Protein AF-A0A2N5Z7V0-F1 (afdb_monomer)

Mean predicted aligned error: 6.86 Å

Sequence (106 aa):
MSNKKIEIKPAKKKGESKVEIVLGEELTIYTIEDIKNEILEAVNKYNEIVLTGSEIKNMDLSFVQLICSIQKTVEKSEKNLTLNINLSEENKVLFDNTDISKIIRK

pLDDT: mean 80.17, std 12.29, range [32.91, 91.94]

Foldseek 3Di:
DPPPQKDKDADPDDPALEIEIEGHQEADPVCLVVVLVVVVVSVVRGQEYEYAYDNRPDHDVVSLVSLLVVVVVNVVPNGYYHYHHDYDPVVVVVCVVVVSVVSNVD

Solvent-accessible surface area (backbone atoms only — not comparable to full-atom values): 6046 Å² total; per-residue (Å²): 131,88,81,70,56,59,47,80,44,68,50,95,52,93,88,57,52,34,35,36,38,36,42,43,41,65,36,28,77,92,40,42,64,63,52,50,52,54,51,52,55,46,57,76,74,30,46,32,40,35,41,38,26,67,66,32,76,44,74,41,70,57,37,54,51,48,52,54,51,48,51,60,54,35,73,78,41,102,42,47,79,46,82,50,69,44,65,36,72,71,56,47,54,53,32,63,76,64,54,50,53,70,71,75,72,112

Secondary structure (DSSP, 8-state):
----SEEEEE-SSTT--EEEEEE-SEESTTTHHHHHHHHHHHHHH-SEEEEEEEEE-EE-HHHHHHHHHHHHHHHTTT-EEEEEEEE-HHHHHHHHHTTTHHHH--

Nearest PDB structures (foldseek):
  6m36-assembly1_H  TM=7.807E-01  e=2.762E-04  Bacillus subtilis subsp. subtilis str. 168
  1vc1-assembly1_B  TM=7.690E-01  e=2.114E-03  Thermotoga maritima
  1til-assembly1_B  TM=7.291E-01  e=6.257E-03  Geobacillus stearothermophilus
  3if5-assembly1_A-2  TM=8.199E-01  e=1.006E-02  Micrococcus luteus
  4c2e-assembly1_B  TM=6.856E-01  e=6.721E-02  Bacillus subtilis subsp. subtilis str. 168

Structure (mmCIF, N/CA/C/O backbone):
data_AF-A0A2N5Z7V0-F1
#
_entry.id   AF-A0A2N5Z7V0-F1
#
loop_
_atom_site.group_PDB
_atom_site.id
_atom_site.type_symbol
_atom_site.label_atom_id
_atom_site.label_alt_id
_atom_site.label_comp_id
_atom_site.label_asym_id
_atom_site.label_entity_id
_atom_site.label_seq_id
_atom_site.pdbx_PDB_ins_code
_atom_site.Cartn_x
_atom_site.Cartn_y
_atom_site.Cartn_z
_atom_site.occupancy
_atom_site.B_iso_or_equiv
_atom_site.auth_seq_id
_atom_site.auth_comp_id
_atom_site.auth_asym_id
_atom_site.auth_atom_id
_atom_site.pdbx_PDB_model_num
ATOM 1 N N . MET A 1 1 ? 3.198 -21.721 -12.735 1.00 33.62 1 MET A N 1
ATOM 2 C CA . MET A 1 1 ? 3.905 -21.284 -11.513 1.00 33.62 1 MET A CA 1
ATOM 3 C C . MET A 1 1 ? 3.158 -20.072 -10.985 1.00 33.62 1 MET A C 1
ATOM 5 O O . MET A 1 1 ? 3.054 -19.095 -11.714 1.00 33.62 1 MET A O 1
ATOM 9 N N . SER A 1 2 ? 2.519 -20.166 -9.817 1.00 32.91 2 SER A N 1
ATOM 10 C CA . SER A 1 2 ? 1.766 -19.042 -9.244 1.00 32.91 2 SER A CA 1
ATOM 11 C C . SER A 1 2 ? 2.735 -17.936 -8.840 1.00 32.91 2 SER A C 1
ATOM 13 O O . SER A 1 2 ? 3.331 -18.007 -7.770 1.00 32.91 2 SER A O 1
ATOM 15 N N . ASN A 1 3 ? 2.884 -16.923 -9.696 1.00 41.22 3 ASN A N 1
ATOM 16 C CA . ASN A 1 3 ? 3.474 -15.634 -9.342 1.00 41.22 3 ASN A CA 1
ATOM 17 C C . ASN A 1 3 ? 2.559 -14.970 -8.309 1.00 41.22 3 ASN A C 1
ATOM 19 O O . ASN A 1 3 ? 1.704 -14.158 -8.660 1.00 41.22 3 ASN A O 1
ATOM 23 N N . LYS A 1 4 ? 2.673 -15.358 -7.036 1.00 50.53 4 LYS A N 1
ATOM 24 C CA . LYS A 1 4 ? 2.030 -14.614 -5.956 1.00 50.53 4 LYS A CA 1
ATOM 25 C C . LYS A 1 4 ? 2.768 -13.287 -5.835 1.00 50.53 4 LYS A C 1
ATOM 27 O O . LYS A 1 4 ? 3.819 -13.206 -5.215 1.00 50.53 4 LYS A O 1
ATOM 32 N N . LYS A 1 5 ? 2.209 -12.268 -6.487 1.00 67.31 5 LYS A N 1
ATOM 33 C CA . LYS A 1 5 ? 2.683 -10.878 -6.459 1.00 67.31 5 LYS A CA 1
ATOM 34 C C . LYS A 1 5 ? 2.490 -10.225 -5.083 1.00 67.31 5 LYS A C 1
ATOM 36 O O . LYS A 1 5 ? 2.995 -9.132 -4.861 1.00 67.31 5 LYS A O 1
ATOM 41 N N . ILE A 1 6 ? 1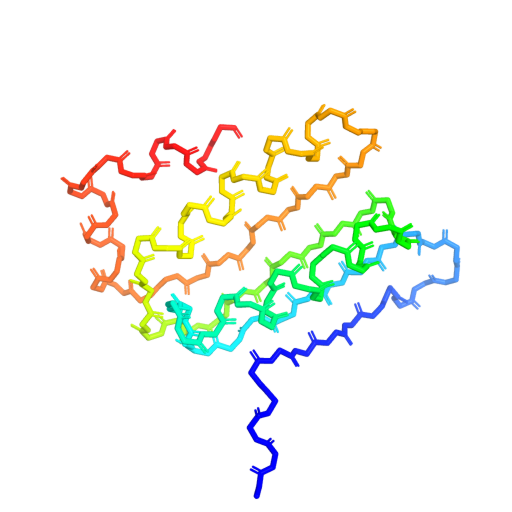.744 -10.882 -4.191 1.00 71.81 6 ILE A N 1
ATOM 42 C CA . ILE A 1 6 ? 1.390 -10.409 -2.855 1.00 71.81 6 ILE A CA 1
ATOM 43 C C . ILE A 1 6 ? 1.387 -11.611 -1.898 1.00 71.81 6 ILE A C 1
ATOM 45 O O . ILE A 1 6 ? 0.842 -12.671 -2.224 1.00 71.81 6 ILE A O 1
ATOM 49 N N . GLU A 1 7 ? 1.986 -11.455 -0.718 1.00 81.81 7 GLU A N 1
ATOM 50 C CA . GLU A 1 7 ? 1.950 -12.435 0.374 1.00 81.81 7 GLU A CA 1
ATOM 51 C C . GLU A 1 7 ? 1.370 -11.784 1.639 1.00 81.81 7 GLU A C 1
ATOM 53 O O . GLU A 1 7 ? 1.801 -10.709 2.038 1.00 81.81 7 GLU A O 1
ATOM 58 N N . ILE A 1 8 ? 0.404 -12.435 2.293 1.00 81.62 8 ILE A N 1
ATOM 59 C CA . ILE A 1 8 ? -0.255 -11.912 3.499 1.00 81.62 8 ILE A CA 1
ATOM 60 C C . ILE A 1 8 ? 0.223 -12.696 4.718 1.00 81.62 8 ILE A C 1
ATOM 62 O O . ILE A 1 8 ? 0.103 -13.922 4.771 1.00 81.62 8 ILE A O 1
ATOM 66 N N . LYS A 1 9 ? 0.734 -11.979 5.717 1.00 82.88 9 LYS A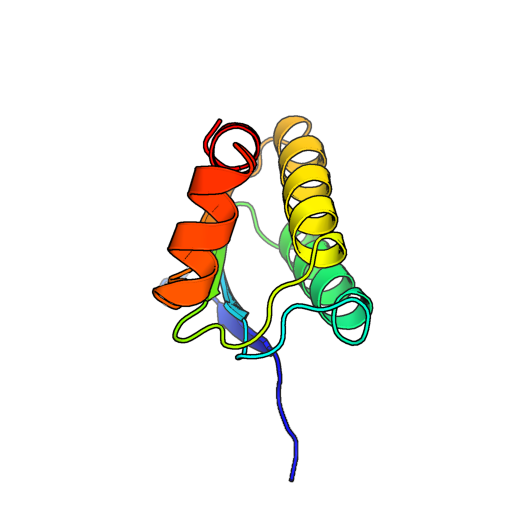 N 1
ATOM 67 C CA . LYS A 1 9 ? 1.276 -12.508 6.969 1.00 82.88 9 LYS A CA 1
ATOM 68 C C . LYS A 1 9 ? 0.482 -11.932 8.146 1.00 82.88 9 LYS A C 1
ATOM 70 O O . LYS A 1 9 ? 0.710 -10.789 8.539 1.00 82.88 9 LYS A O 1
ATOM 75 N N . PRO A 1 10 ? -0.465 -12.684 8.732 1.00 79.12 10 PRO A N 1
ATOM 76 C CA . PRO A 1 10 ? -1.142 -12.244 9.949 1.00 79.12 10 PRO A CA 1
ATOM 77 C C . PRO A 1 10 ? -0.173 -12.211 11.143 1.00 79.12 10 PRO A C 1
ATOM 79 O O . PRO A 1 10 ? 0.869 -12.875 11.134 1.00 79.12 10 PRO A O 1
ATOM 82 N N . ALA A 1 11 ? -0.520 -11.452 12.187 1.00 75.88 11 ALA A N 1
ATOM 83 C CA . ALA A 1 11 ? 0.297 -11.329 13.392 1.00 75.88 11 ALA A CA 1
ATOM 84 C C . ALA A 1 11 ? 0.640 -12.687 14.030 1.00 75.88 11 ALA A C 1
ATOM 86 O O . ALA A 1 11 ? -0.192 -13.588 14.141 1.00 75.88 11 ALA A O 1
ATOM 87 N N . LYS A 1 12 ? 1.881 -12.809 14.520 1.00 65.00 12 LYS A N 1
ATOM 88 C CA . LYS A 1 12 ? 2.388 -14.027 15.178 1.00 65.00 12 LYS A CA 1
ATOM 89 C C . LYS A 1 12 ? 1.854 -14.213 16.607 1.00 65.00 12 LYS A C 1
ATOM 91 O O . LYS A 1 12 ? 2.019 -15.291 17.175 1.00 65.00 12 LYS A O 1
ATOM 96 N N . LYS A 1 13 ? 1.231 -13.188 17.203 1.00 68.12 13 LYS A N 1
ATOM 97 C CA . LYS A 1 13 ? 0.695 -13.210 18.573 1.00 68.12 13 LYS A CA 1
ATOM 98 C C . LYS A 1 13 ? -0.831 -13.229 18.595 1.00 68.12 13 LYS A C 1
ATOM 100 O O . LYS A 1 13 ? -1.501 -12.467 17.905 1.00 68.12 13 LYS A O 1
ATOM 105 N N . LYS A 1 14 ? -1.380 -14.084 19.460 1.00 52.84 14 LYS A N 1
ATOM 106 C CA . LYS A 1 14 ? -2.821 -14.205 19.706 1.00 52.84 14 LYS A CA 1
ATOM 107 C C . LYS A 1 14 ? -3.327 -12.918 20.379 1.00 52.84 14 LYS A C 1
ATOM 109 O O . LYS A 1 14 ? -2.881 -12.607 21.478 1.00 52.84 14 LYS A O 1
ATOM 114 N N . GLY A 1 15 ? -4.237 -12.194 19.723 1.00 65.00 15 GLY A N 1
ATOM 115 C CA . GLY A 1 15 ? -4.837 -10.948 20.229 1.00 65.00 15 GLY A CA 1
ATOM 116 C C . GLY A 1 15 ? -4.357 -9.658 19.549 1.00 65.00 15 GLY A C 1
ATOM 117 O O . GLY A 1 15 ? -4.956 -8.613 19.778 1.00 65.00 15 GLY A O 1
ATOM 118 N N . GLU A 1 16 ? -3.336 -9.713 18.688 1.00 75.25 16 GLU A N 1
ATOM 119 C CA . GLU A 1 16 ? -2.923 -8.558 17.880 1.00 75.25 16 GLU A CA 1
ATOM 120 C C . GLU A 1 16 ? -3.795 -8.447 16.617 1.00 75.25 16 GLU A C 1
ATOM 122 O O . GLU A 1 16 ? -3.817 -9.353 15.783 1.00 75.25 16 GLU A O 1
ATOM 127 N N . SER A 1 17 ? -4.504 -7.324 16.457 1.00 85.62 17 SER A N 1
ATOM 128 C CA . SER A 1 17 ? -5.280 -6.998 15.247 1.00 85.62 17 SER A CA 1
ATOM 129 C C . SER A 1 17 ? -4.367 -6.393 14.173 1.00 85.62 17 SER A C 1
ATOM 131 O O . SER A 1 17 ? -4.560 -5.260 13.731 1.00 85.62 17 SER A O 1
ATOM 133 N N . LYS A 1 18 ? -3.325 -7.148 13.804 1.00 90.38 18 LYS A N 1
ATOM 134 C CA . LYS A 1 18 ? -2.263 -6.712 12.898 1.00 90.38 18 LYS A CA 1
ATOM 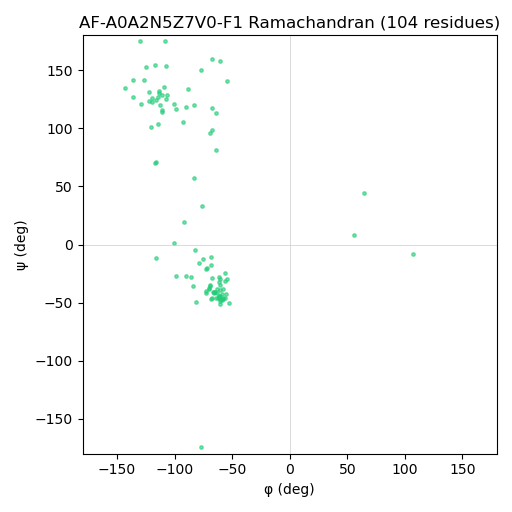135 C C . LYS A 1 18 ? -2.070 -7.677 11.731 1.00 90.38 18 LYS A C 1
ATOM 137 O O . LYS A 1 18 ? -2.089 -8.898 11.905 1.00 90.38 18 LYS A O 1
ATOM 142 N N . VAL A 1 19 ? -1.816 -7.118 10.554 1.00 91.94 19 VAL A N 1
ATOM 143 C CA . VAL A 1 19 ? -1.440 -7.868 9.354 1.00 91.94 19 VAL A CA 1
ATOM 144 C C . VAL A 1 19 ? -0.285 -7.187 8.629 1.00 91.94 19 VAL A C 1
ATOM 146 O O . VAL A 1 19 ? -0.216 -5.963 8.547 1.00 91.94 19 VAL A O 1
ATOM 149 N N . GLU A 1 20 ? 0.628 -7.994 8.105 1.00 91.38 20 GLU A N 1
ATOM 150 C CA . GLU A 1 20 ? 1.664 -7.570 7.173 1.00 91.38 20 GLU A CA 1
ATOM 151 C C . GLU A 1 20 ? 1.318 -8.070 5.765 1.00 91.38 20 GLU A C 1
ATOM 153 O O . GLU A 1 20 ? 1.032 -9.250 5.568 1.00 91.38 20 GLU A O 1
ATOM 158 N N . ILE A 1 21 ? 1.336 -7.174 4.784 1.00 90.50 21 ILE A N 1
ATOM 159 C CA . ILE A 1 21 ? 1.168 -7.479 3.365 1.00 90.50 21 ILE A CA 1
ATOM 160 C C . ILE A 1 21 ? 2.511 -7.227 2.692 1.00 90.50 21 ILE A C 1
ATOM 162 O O . ILE A 1 21 ? 2.995 -6.096 2.650 1.00 90.50 21 ILE A O 1
ATOM 166 N N . VAL A 1 22 ? 3.112 -8.287 2.167 1.00 90.19 22 VAL A N 1
ATOM 167 C CA . VAL A 1 22 ? 4.364 -8.230 1.421 1.00 90.19 22 VAL A CA 1
ATOM 168 C C . VAL A 1 22 ? 4.046 -8.035 -0.056 1.00 90.19 22 VAL A C 1
ATOM 170 O O . VAL A 1 22 ? 3.387 -8.869 -0.677 1.00 90.19 22 VAL A O 1
ATOM 173 N N . LEU A 1 23 ? 4.509 -6.918 -0.599 1.00 89.06 23 LEU A N 1
ATOM 174 C CA . LEU A 1 23 ? 4.376 -6.514 -1.989 1.00 89.06 23 LEU A CA 1
ATOM 175 C C . LEU A 1 23 ? 5.547 -7.076 -2.806 1.00 89.06 23 LEU A C 1
ATOM 177 O O . LEU A 1 23 ? 6.702 -6.980 -2.390 1.00 89.06 23 LEU A O 1
ATOM 181 N N . GLY A 1 24 ? 5.242 -7.658 -3.964 1.00 85.44 24 GLY A N 1
ATOM 182 C CA . GLY A 1 24 ? 6.238 -8.142 -4.917 1.00 85.44 24 GLY A CA 1
ATOM 183 C C . GLY A 1 24 ? 6.884 -7.026 -5.743 1.00 85.44 24 GLY A C 1
ATOM 184 O O . GLY A 1 24 ? 6.615 -5.845 -5.554 1.00 85.44 24 GLY A O 1
ATOM 185 N N . GLU A 1 25 ? 7.716 -7.421 -6.705 1.00 82.56 25 GLU A N 1
ATOM 186 C CA . GLU A 1 25 ? 8.610 -6.519 -7.452 1.00 82.56 25 GLU A CA 1
ATOM 187 C C . GLU A 1 25 ? 7.908 -5.522 -8.405 1.00 82.56 25 GLU A C 1
ATOM 189 O O . GLU A 1 25 ? 8.531 -4.545 -8.826 1.00 82.56 25 GLU A O 1
ATOM 194 N N . GLU A 1 26 ? 6.641 -5.772 -8.761 1.00 86.62 26 GLU A N 1
ATOM 195 C CA . GLU A 1 26 ? 5.878 -5.062 -9.802 1.00 86.62 26 GLU A CA 1
ATOM 196 C C . GLU A 1 26 ? 4.699 -4.275 -9.214 1.00 86.62 26 GLU A C 1
ATOM 198 O O . GLU A 1 26 ? 3.647 -4.845 -8.901 1.00 86.62 26 GLU A O 1
ATOM 203 N N . LEU A 1 27 ? 4.853 -2.955 -9.113 1.00 88.06 27 LEU A N 1
ATOM 204 C CA . LEU A 1 27 ? 3.892 -2.023 -8.519 1.00 88.06 27 LEU A CA 1
ATOM 205 C C . LEU A 1 27 ? 3.396 -1.030 -9.574 1.00 88.06 27 LEU A C 1
ATOM 207 O O . LEU A 1 27 ? 3.748 0.150 -9.577 1.00 88.06 27 LEU A O 1
ATOM 211 N N . THR A 1 28 ? 2.598 -1.538 -10.510 1.00 89.06 28 THR A N 1
ATOM 212 C CA . THR A 1 28 ? 2.161 -0.809 -11.705 1.00 89.06 28 THR A CA 1
ATOM 213 C C . THR A 1 28 ? 0.650 -0.888 -11.888 1.00 89.06 28 THR A C 1
ATOM 215 O O . THR A 1 28 ? -0.042 -1.632 -11.188 1.00 89.06 28 THR A O 1
ATOM 218 N N . ILE A 1 29 ? 0.122 -0.180 -12.886 1.00 88.00 29 ILE A N 1
ATOM 219 C CA . ILE A 1 29 ? -1.304 -0.216 -13.239 1.00 88.00 29 ILE A CA 1
ATOM 220 C C . ILE A 1 29 ? -1.821 -1.635 -13.535 1.00 88.00 29 ILE A C 1
ATOM 222 O O . ILE A 1 29 ? -3.003 -1.911 -13.361 1.00 88.00 29 ILE A O 1
ATOM 226 N N . TYR A 1 30 ? -0.945 -2.561 -13.935 1.00 88.19 30 TYR A N 1
ATOM 227 C CA . TYR A 1 30 ? -1.312 -3.953 -14.205 1.00 88.19 30 TYR A CA 1
ATOM 228 C C . TYR A 1 30 ? -1.467 -4.808 -12.941 1.00 88.19 30 TYR A C 1
ATOM 230 O O . TYR A 1 30 ? -1.995 -5.915 -13.018 1.00 88.19 30 TYR A O 1
ATOM 238 N N . THR A 1 31 ? -0.960 -4.347 -11.795 1.00 88.25 31 THR A N 1
ATOM 239 C CA . THR A 1 31 ? -1.013 -5.064 -10.507 1.00 88.25 31 THR A CA 1
ATOM 240 C C . THR A 1 31 ? -1.828 -4.323 -9.452 1.00 88.25 31 THR A C 1
ATOM 242 O O . THR A 1 31 ? -2.176 -4.894 -8.420 1.00 88.25 31 THR A O 1
ATOM 245 N N . ILE A 1 32 ? -2.178 -3.066 -9.722 1.00 89.62 32 ILE A N 1
ATOM 246 C CA . ILE A 1 32 ? -2.821 -2.159 -8.775 1.00 89.62 32 ILE A CA 1
ATOM 247 C C . ILE A 1 32 ? -4.181 -2.645 -8.271 1.00 89.62 32 ILE A C 1
ATOM 249 O O . ILE A 1 32 ? -4.515 -2.404 -7.113 1.00 89.62 32 ILE A O 1
ATOM 253 N N . GLU A 1 33 ? -4.972 -3.320 -9.110 1.00 90.31 33 GLU A N 1
ATOM 254 C CA . GLU A 1 33 ? -6.309 -3.776 -8.725 1.00 90.31 33 GLU A CA 1
ATOM 255 C C . GLU A 1 33 ? -6.236 -4.886 -7.676 1.00 90.31 33 GLU A C 1
ATOM 257 O O . GLU A 1 33 ? -6.891 -4.779 -6.637 1.00 90.31 33 GLU A O 1
ATOM 262 N N . ASP A 1 34 ? -5.377 -5.882 -7.903 1.00 88.75 34 ASP A N 1
ATOM 263 C CA . ASP A 1 34 ? -5.120 -6.968 -6.955 1.00 88.75 34 ASP A CA 1
ATOM 264 C C . ASP A 1 34 ? -4.604 -6.403 -5.626 1.00 88.75 34 ASP A C 1
ATOM 266 O O . ASP A 1 34 ? -5.137 -6.711 -4.561 1.00 88.75 34 ASP A O 1
ATOM 270 N N . ILE A 1 35 ? -3.623 -5.493 -5.687 1.00 89.62 35 ILE A N 1
ATOM 271 C CA . ILE A 1 35 ? -3.049 -4.850 -4.497 1.00 89.62 35 ILE A CA 1
ATOM 272 C C . ILE A 1 35 ? -4.115 -4.071 -3.723 1.00 89.62 35 ILE A C 1
ATOM 274 O O . ILE A 1 35 ? -4.226 -4.210 -2.505 1.00 89.62 35 ILE A O 1
ATOM 278 N N . LYS A 1 36 ? -4.927 -3.264 -4.413 1.00 91.12 36 LYS A N 1
ATOM 279 C CA . LYS A 1 36 ? -6.012 -2.494 -3.795 1.00 91.12 36 LYS A CA 1
ATOM 280 C C . LYS A 1 36 ? -6.999 -3.415 -3.083 1.00 91.12 36 LYS A C 1
ATOM 282 O O . LYS A 1 36 ? -7.381 -3.119 -1.953 1.00 91.12 36 LYS A O 1
ATOM 287 N N . ASN A 1 37 ? -7.426 -4.495 -3.735 1.00 90.81 37 ASN A N 1
ATOM 288 C CA . ASN A 1 37 ? -8.418 -5.409 -3.174 1.00 90.81 37 ASN A CA 1
ATOM 289 C C . ASN A 1 37 ? -7.892 -6.065 -1.889 1.00 90.81 37 ASN A C 1
ATOM 291 O O . ASN A 1 37 ? -8.577 -6.021 -0.868 1.00 90.81 37 ASN A O 1
ATOM 295 N N . GLU A 1 38 ? -6.649 -6.549 -1.897 1.00 89.56 38 GLU A N 1
ATOM 296 C CA . GLU A 1 38 ? -6.023 -7.154 -0.715 1.00 89.56 38 GLU A CA 1
ATOM 297 C C . GLU A 1 38 ? -5.864 -6.157 0.440 1.00 89.56 38 GLU A C 1
ATOM 299 O O . GLU A 1 38 ? -6.159 -6.470 1.598 1.00 89.56 38 GLU A O 1
ATOM 304 N N . ILE A 1 39 ? -5.457 -4.918 0.143 1.00 88.94 39 ILE A N 1
ATOM 305 C CA . ILE A 1 39 ? -5.326 -3.890 1.180 1.00 88.94 39 ILE A CA 1
ATOM 306 C C . ILE A 1 39 ? -6.695 -3.517 1.753 1.00 88.94 39 ILE A C 1
ATOM 308 O O . ILE A 1 39 ? -6.818 -3.372 2.965 1.00 88.94 39 ILE A O 1
ATOM 312 N N . LEU A 1 40 ? -7.738 -3.385 0.930 1.00 89.00 40 LEU A N 1
ATOM 313 C CA . LEU A 1 40 ? -9.085 -3.073 1.419 1.00 89.00 40 LEU A CA 1
ATOM 314 C C . LEU A 1 40 ? -9.651 -4.194 2.294 1.00 89.00 40 LEU A C 1
ATOM 316 O O . LEU A 1 40 ? -10.255 -3.922 3.335 1.00 89.00 40 LEU A O 1
ATOM 320 N N . GLU A 1 41 ? -9.430 -5.452 1.916 1.00 89.12 41 GLU A N 1
ATOM 321 C CA . GLU A 1 41 ? -9.799 -6.587 2.756 1.00 89.12 41 GLU A CA 1
ATOM 322 C C . GLU A 1 41 ? -9.080 -6.564 4.105 1.00 89.12 41 GLU A C 1
ATOM 324 O O . GLU A 1 41 ? -9.711 -6.772 5.145 1.00 89.12 41 GLU A O 1
ATOM 329 N N . ALA A 1 42 ? -7.777 -6.282 4.099 1.00 88.88 42 ALA A N 1
ATOM 330 C CA . ALA A 1 42 ? -6.984 -6.155 5.311 1.00 88.88 42 ALA A CA 1
ATOM 331 C C . ALA A 1 42 ? -7.453 -4.986 6.178 1.00 88.88 42 ALA A C 1
ATOM 333 O O . ALA A 1 42 ? -7.674 -5.165 7.375 1.00 88.88 42 ALA A O 1
ATOM 334 N N . VAL A 1 43 ? -7.686 -3.818 5.576 1.00 86.31 43 VAL A N 1
ATOM 335 C CA . VAL A 1 43 ? -8.227 -2.649 6.269 1.00 86.31 43 VAL A CA 1
ATOM 336 C C . VAL A 1 43 ? -9.539 -3.017 6.939 1.00 86.31 43 VAL A C 1
ATOM 338 O O . VAL A 1 43 ? -9.712 -2.666 8.091 1.00 86.31 43 VAL A O 1
ATOM 341 N N . ASN A 1 44 ? -10.442 -3.771 6.314 1.00 86.81 44 ASN A N 1
ATOM 342 C CA . ASN A 1 44 ? -11.711 -4.155 6.943 1.00 86.81 44 ASN A CA 1
ATOM 343 C C . ASN A 1 44 ? -11.562 -5.120 8.132 1.00 86.81 44 ASN A C 1
ATOM 345 O O . ASN A 1 44 ? -12.400 -5.088 9.033 1.00 86.81 44 ASN A O 1
ATOM 349 N N . LYS A 1 45 ? -10.517 -5.954 8.151 1.00 88.44 45 LYS A N 1
ATOM 350 C CA . LYS A 1 45 ? -10.332 -7.038 9.134 1.00 88.44 45 LYS A CA 1
ATOM 351 C C . LYS A 1 45 ? -9.390 -6.678 10.290 1.00 88.44 45 LYS A C 1
ATOM 353 O O . LYS A 1 45 ? -9.536 -7.242 11.371 1.00 88.44 45 LYS A O 1
ATOM 358 N N . TYR A 1 46 ? -8.440 -5.770 10.072 1.00 89.75 46 TYR A N 1
ATOM 359 C CA . TYR A 1 46 ? -7.354 -5.466 11.006 1.00 89.75 46 TYR A CA 1
ATOM 360 C C . TYR A 1 46 ? -7.309 -3.974 11.360 1.00 89.75 46 TYR A C 1
ATOM 362 O O . TYR A 1 46 ? -7.722 -3.121 10.574 1.00 89.75 46 TYR A O 1
ATOM 370 N N . ASN A 1 47 ? -6.795 -3.658 12.550 1.00 89.94 47 ASN A N 1
ATOM 371 C CA . ASN A 1 47 ? -6.596 -2.275 13.000 1.00 89.94 47 ASN A CA 1
ATOM 372 C C . ASN A 1 47 ? -5.210 -1.745 12.622 1.00 89.94 47 ASN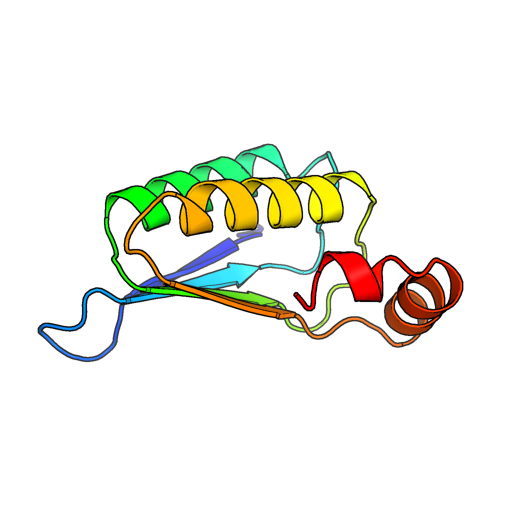 A C 1
ATOM 374 O O . ASN A 1 47 ? -5.039 -0.542 12.456 1.00 89.94 47 ASN A O 1
ATOM 378 N N . GLU A 1 48 ? -4.231 -2.637 12.481 1.00 90.88 48 GLU A N 1
ATOM 379 C CA . GLU A 1 48 ? -2.871 -2.310 12.068 1.00 90.88 48 GLU A CA 1
ATOM 380 C C . GLU A 1 48 ? -2.519 -3.050 10.777 1.00 90.88 48 GLU A C 1
ATOM 382 O O . GLU A 1 48 ? -2.553 -4.281 10.711 1.00 90.88 48 GLU A O 1
ATOM 387 N N . ILE A 1 49 ? -2.144 -2.294 9.750 1.00 91.69 49 ILE A N 1
ATOM 388 C CA . ILE A 1 49 ? -1.721 -2.816 8.454 1.00 91.69 49 ILE A CA 1
ATOM 389 C C . ILE A 1 49 ? -0.289 -2.356 8.199 1.00 91.69 49 ILE A C 1
ATOM 391 O O . ILE A 1 49 ? 0.012 -1.164 8.236 1.00 91.69 49 ILE A O 1
ATOM 395 N N . VAL A 1 50 ? 0.600 -3.302 7.915 1.00 91.19 50 VAL A N 1
ATOM 396 C CA . VAL A 1 50 ? 1.978 -3.027 7.498 1.00 91.19 50 VAL A CA 1
ATOM 397 C C . VAL A 1 50 ? 2.135 -3.468 6.052 1.00 91.19 50 VAL A C 1
ATOM 399 O O . VAL A 1 50 ? 1.940 -4.637 5.743 1.00 91.19 50 VAL A O 1
ATOM 402 N N . LEU A 1 51 ? 2.481 -2.546 5.162 1.00 89.94 51 LEU A N 1
ATOM 403 C CA . LEU A 1 51 ? 2.821 -2.851 3.776 1.00 89.94 51 LEU A CA 1
ATOM 404 C C . LEU A 1 51 ? 4.340 -2.902 3.655 1.00 89.94 51 LEU A C 1
ATOM 406 O O . LEU A 1 51 ? 4.999 -1.883 3.853 1.00 89.94 51 LEU A O 1
ATOM 410 N N . THR A 1 52 ? 4.893 -4.062 3.319 1.00 89.94 52 THR A N 1
ATOM 411 C CA . THR A 1 52 ? 6.340 -4.263 3.188 1.00 89.94 52 THR A CA 1
ATOM 412 C C . THR A 1 52 ? 6.680 -4.577 1.739 1.00 89.94 52 THR A C 1
ATOM 414 O O . THR A 1 52 ? 6.109 -5.492 1.161 1.00 89.94 52 THR A O 1
ATOM 417 N N . GLY A 1 53 ? 7.614 -3.847 1.137 1.00 86.00 53 GLY A N 1
ATOM 418 C CA . GLY A 1 53 ? 8.112 -4.128 -0.211 1.00 86.00 53 GLY A CA 1
ATOM 419 C C . GLY A 1 53 ? 9.631 -4.175 -0.207 1.00 86.00 53 GLY A C 1
ATOM 420 O O . GLY A 1 53 ? 10.273 -3.194 0.162 1.00 86.00 53 GLY A O 1
ATOM 421 N N . SER A 1 54 ? 10.210 -5.301 -0.608 1.00 75.38 54 SER A N 1
ATOM 422 C CA . SER A 1 54 ? 11.657 -5.465 -0.763 1.00 75.38 54 SER A CA 1
ATOM 423 C C . SER A 1 54 ? 11.985 -5.659 -2.236 1.00 75.38 54 SER A C 1
ATOM 425 O O . SER A 1 54 ? 11.373 -6.507 -2.874 1.00 75.38 54 SER A O 1
ATOM 427 N N . GLU A 1 55 ? 12.957 -4.900 -2.747 1.00 74.88 55 GLU A N 1
ATOM 428 C CA . GLU A 1 55 ? 13.451 -5.019 -4.129 1.00 74.88 55 GLU A CA 1
ATOM 429 C C . GLU A 1 55 ? 12.404 -4.674 -5.199 1.00 74.88 55 GLU A C 1
ATOM 431 O O . GLU A 1 55 ? 12.270 -5.350 -6.218 1.00 74.88 55 GLU A O 1
ATOM 436 N N . ILE A 1 56 ? 11.666 -3.579 -4.991 1.00 82.88 56 ILE A N 1
ATOM 437 C CA . ILE A 1 56 ? 10.740 -3.078 -6.011 1.00 82.88 56 ILE A CA 1
ATOM 438 C C . ILE A 1 56 ? 11.531 -2.653 -7.251 1.00 82.88 56 ILE A C 1
ATOM 440 O O . ILE A 1 56 ? 12.281 -1.671 -7.212 1.00 82.88 56 ILE A O 1
ATOM 444 N N . LYS A 1 57 ? 11.337 -3.385 -8.352 1.00 81.50 57 LYS A N 1
ATOM 445 C CA . LYS A 1 57 ? 11.971 -3.097 -9.642 1.00 81.50 57 LYS A CA 1
ATOM 446 C C . LYS A 1 57 ? 11.209 -2.011 -10.378 1.00 81.50 57 LYS A C 1
ATOM 448 O O .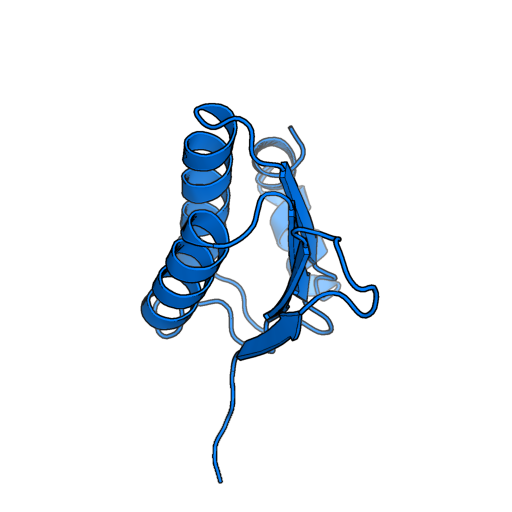 LYS A 1 57 ? 11.801 -1.013 -10.777 1.00 81.50 57 LYS A O 1
ATOM 453 N N . ASN A 1 58 ? 9.892 -2.174 -10.477 1.00 81.19 58 ASN A N 1
ATOM 454 C CA . ASN A 1 58 ? 9.031 -1.291 -11.248 1.00 81.19 58 ASN A CA 1
ATOM 455 C C . ASN A 1 58 ? 7.951 -0.694 -10.349 1.00 81.19 58 ASN A C 1
ATOM 457 O O . ASN A 1 58 ? 7.180 -1.417 -9.718 1.00 81.19 58 ASN A O 1
ATOM 461 N N . MET A 1 59 ? 7.891 0.635 -10.312 1.00 84.44 59 MET A N 1
ATOM 462 C CA . MET A 1 59 ? 6.830 1.387 -9.655 1.00 84.44 59 MET A CA 1
ATOM 463 C C . MET A 1 59 ? 6.397 2.528 -10.567 1.00 84.44 59 MET A C 1
ATOM 465 O O . MET A 1 59 ? 7.233 3.323 -10.993 1.00 84.44 59 MET A O 1
ATOM 469 N N . ASP A 1 60 ? 5.103 2.626 -10.854 1.00 86.62 60 ASP A N 1
ATOM 470 C CA . ASP A 1 60 ? 4.559 3.747 -11.618 1.00 86.62 60 ASP A CA 1
ATOM 471 C C . ASP A 1 60 ? 3.733 4.703 -10.741 1.00 86.62 60 ASP A C 1
ATOM 473 O O . ASP A 1 60 ? 3.488 4.483 -9.549 1.00 86.62 60 ASP A O 1
ATOM 477 N N . LEU A 1 61 ? 3.292 5.802 -11.355 1.00 84.88 61 LEU A N 1
ATOM 478 C CA . LEU A 1 61 ? 2.497 6.823 -10.680 1.00 84.88 61 LEU A CA 1
ATOM 479 C C . LEU A 1 61 ? 1.156 6.285 -10.158 1.00 84.88 61 LEU A C 1
ATOM 481 O O . LEU A 1 61 ? 0.646 6.799 -9.163 1.00 84.88 61 LEU A O 1
ATOM 485 N N . SER A 1 62 ? 0.585 5.255 -10.787 1.00 88.88 62 SER A N 1
ATOM 486 C CA . SER A 1 62 ? -0.693 4.694 -10.349 1.00 88.88 62 SER A CA 1
ATOM 487 C C . SER A 1 62 ? -0.560 4.058 -8.966 1.00 88.88 62 SER A C 1
ATOM 489 O O . SER A 1 62 ? -1.404 4.286 -8.098 1.00 88.88 62 SER A O 1
ATOM 491 N N . PHE A 1 63 ? 0.543 3.353 -8.699 1.00 88.50 63 PHE A N 1
ATOM 492 C CA . PHE A 1 63 ? 0.785 2.786 -7.376 1.00 88.50 63 PHE A CA 1
ATOM 493 C C . PHE A 1 63 ? 0.980 3.874 -6.312 1.00 88.50 63 PHE A C 1
ATOM 495 O O . PHE A 1 63 ? 0.400 3.793 -5.228 1.00 88.50 63 PHE A O 1
ATOM 502 N N . VAL A 1 64 ? 1.719 4.941 -6.635 1.00 85.06 64 VAL A N 1
ATOM 503 C CA . VAL A 1 64 ? 1.851 6.113 -5.751 1.00 85.06 64 VAL A CA 1
ATOM 504 C C . VAL A 1 64 ? 0.478 6.699 -5.409 1.00 85.06 64 VAL A C 1
ATOM 506 O O . VAL A 1 64 ? 0.184 6.969 -4.242 1.00 85.06 64 VAL A O 1
ATOM 509 N N . GLN A 1 65 ? -0.390 6.857 -6.410 1.00 87.00 65 GLN A N 1
ATOM 510 C CA . GLN A 1 65 ? -1.752 7.359 -6.226 1.00 87.00 65 GLN A CA 1
ATOM 511 C C . GLN A 1 65 ? -2.605 6.429 -5.356 1.00 87.00 65 GLN A C 1
ATOM 513 O O . GLN A 1 65 ? -3.385 6.920 -4.532 1.00 87.00 65 GLN A O 1
ATOM 518 N N . LEU A 1 66 ? -2.448 5.108 -5.498 1.00 89.38 66 LEU A N 1
ATOM 519 C CA . LEU A 1 66 ? -3.124 4.131 -4.648 1.00 89.38 66 LEU A CA 1
ATOM 520 C C . LEU A 1 66 ? -2.718 4.314 -3.185 1.00 89.38 66 LEU A C 1
ATOM 522 O O . LEU A 1 66 ? -3.594 4.476 -2.338 1.00 89.38 66 LEU A O 1
ATOM 526 N N . ILE A 1 67 ? -1.416 4.359 -2.891 1.00 87.38 67 ILE A N 1
ATOM 527 C CA . ILE A 1 67 ? -0.917 4.545 -1.521 1.00 87.38 67 ILE A CA 1
ATOM 528 C C . ILE A 1 67 ? -1.442 5.847 -0.914 1.00 87.38 67 ILE A C 1
ATOM 530 O O . ILE A 1 67 ? -1.981 5.823 0.192 1.00 87.38 67 ILE A O 1
ATOM 534 N N . CYS A 1 68 ? -1.397 6.955 -1.658 1.00 86.00 68 CYS A N 1
ATOM 535 C CA . CYS A 1 68 ? -1.937 8.236 -1.193 1.00 86.00 68 CYS A CA 1
ATOM 536 C C . CYS A 1 68 ? -3.444 8.157 -0.890 1.00 86.00 68 CYS A C 1
ATOM 538 O O . CYS A 1 68 ? -3.939 8.759 0.064 1.00 86.00 68 CYS A O 1
ATOM 540 N N . SER A 1 69 ? -4.198 7.428 -1.715 1.00 89.12 69 SER A N 1
ATOM 541 C CA . SER A 1 69 ? -5.644 7.258 -1.541 1.00 89.12 69 SER A CA 1
ATOM 542 C C . SER A 1 69 ? -5.970 6.383 -0.332 1.00 89.12 69 SER A C 1
ATOM 544 O O . SER A 1 69 ? -6.906 6.683 0.412 1.00 89.12 69 SER A O 1
ATOM 546 N N . ILE A 1 70 ? -5.179 5.333 -0.100 1.00 88.12 70 ILE A N 1
ATOM 547 C CA . ILE A 1 70 ? -5.317 4.465 1.071 1.00 88.12 70 ILE A CA 1
ATOM 548 C C . ILE A 1 70 ? -4.953 5.239 2.337 1.00 88.12 70 ILE A C 1
ATOM 550 O O . ILE A 1 70 ? -5.742 5.204 3.273 1.00 88.12 70 ILE A O 1
ATOM 554 N N . GLN A 1 71 ? -3.846 5.991 2.364 1.00 85.12 71 GLN A N 1
ATOM 555 C CA . GLN A 1 71 ? -3.475 6.840 3.506 1.00 85.12 71 GLN A CA 1
ATOM 556 C C . GLN A 1 71 ? -4.627 7.773 3.900 1.00 85.12 71 GLN A C 1
ATOM 558 O O . GLN A 1 71 ? -5.079 7.732 5.037 1.00 85.12 71 GLN A O 1
ATOM 563 N N . LYS A 1 72 ? -5.214 8.498 2.939 1.00 86.31 72 LYS A N 1
ATOM 564 C CA . LYS A 1 72 ? -6.393 9.357 3.175 1.00 86.31 72 LYS A CA 1
ATOM 565 C C . LYS A 1 72 ? -7.631 8.602 3.661 1.00 86.31 72 LYS A C 1
ATOM 567 O O . LYS A 1 72 ? -8.472 9.167 4.357 1.00 86.31 72 LYS A O 1
ATOM 572 N N . THR A 1 73 ? -7.801 7.356 3.229 1.00 86.81 73 THR A N 1
ATOM 573 C CA . THR A 1 73 ? -8.915 6.507 3.673 1.00 86.81 73 THR A CA 1
ATOM 574 C C . THR A 1 73 ? -8.690 6.057 5.112 1.00 86.81 73 THR A C 1
ATOM 576 O O . THR A 1 73 ? -9.614 6.100 5.920 1.00 86.81 73 THR A O 1
ATOM 579 N N . VAL A 1 74 ? -7.451 5.684 5.434 1.00 84.94 74 VAL A N 1
ATOM 580 C CA . VAL A 1 74 ? -7.042 5.240 6.761 1.00 84.94 74 VAL A CA 1
ATOM 581 C C . VAL A 1 74 ? -7.041 6.399 7.757 1.00 84.94 74 VAL A C 1
ATOM 583 O O . VAL A 1 74 ? -7.533 6.194 8.852 1.00 84.94 74 VAL A O 1
ATOM 586 N N . GLU A 1 75 ? -6.645 7.619 7.379 1.00 83.06 75 GLU A N 1
ATOM 587 C CA . GLU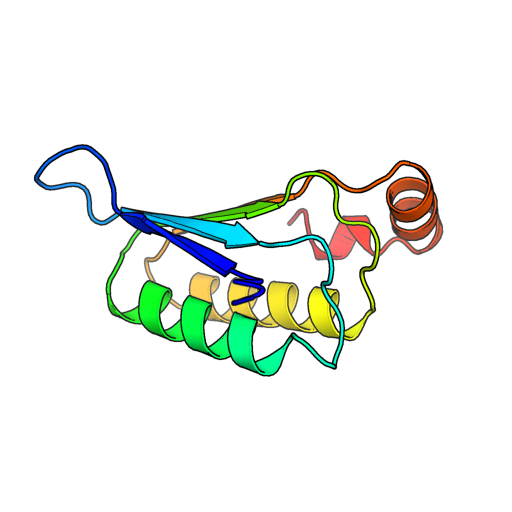 A 1 75 ? -6.737 8.835 8.218 1.00 83.06 75 GLU A CA 1
ATOM 588 C C . GLU A 1 75 ? -8.159 9.124 8.722 1.00 83.06 75 GLU A C 1
ATOM 590 O O . GLU A 1 75 ? -8.347 9.684 9.799 1.00 83.06 75 GLU A O 1
ATOM 595 N N . LYS A 1 76 ? -9.181 8.753 7.941 1.00 82.12 76 LYS A N 1
ATOM 596 C CA . LYS A 1 76 ? -10.594 8.898 8.331 1.00 82.12 76 LYS A CA 1
ATOM 597 C C . LYS A 1 76 ? -11.093 7.755 9.215 1.00 82.12 76 LYS A C 1
ATOM 599 O O . LYS A 1 76 ? -12.243 7.777 9.646 1.00 82.12 76 LYS A O 1
ATOM 604 N N . SER A 1 77 ? -10.262 6.747 9.444 1.00 77.81 77 SER A N 1
ATOM 605 C CA . SER A 1 77 ? -10.554 5.584 10.271 1.00 77.81 77 SER A CA 1
ATOM 606 C C . SER A 1 77 ? -9.605 5.548 11.470 1.00 77.81 77 SER A C 1
ATOM 608 O O . SER A 1 77 ? -8.488 6.036 11.398 1.00 77.81 77 SER A O 1
ATOM 610 N N . GLU A 1 78 ? -9.996 4.928 12.579 1.00 81.94 78 GLU A N 1
ATOM 611 C CA . GLU A 1 78 ? -9.097 4.737 13.734 1.00 81.94 78 GLU A CA 1
ATOM 612 C C . GLU A 1 78 ? -8.061 3.612 13.496 1.00 81.94 78 GLU A C 1
ATOM 614 O O . GLU A 1 78 ? -7.714 2.859 14.404 1.00 81.94 78 GLU A O 1
ATOM 619 N N . LYS A 1 79 ? -7.610 3.433 12.248 1.00 86.44 79 LYS A N 1
ATOM 620 C CA . LYS A 1 79 ? -6.702 2.359 11.825 1.00 86.44 79 LYS A CA 1
ATOM 621 C C . LYS A 1 79 ? -5.322 2.928 11.538 1.00 86.44 79 LYS A C 1
ATOM 623 O O . LYS A 1 79 ? -5.179 4.086 11.166 1.00 86.44 79 LYS A O 1
ATOM 628 N N . ASN A 1 80 ? -4.307 2.085 11.675 1.00 86.94 80 ASN A N 1
ATOM 629 C CA . ASN A 1 80 ? -2.919 2.449 11.434 1.00 86.94 80 ASN A CA 1
ATOM 630 C C . ASN A 1 80 ? -2.399 1.743 10.184 1.00 86.94 80 ASN A C 1
ATOM 632 O O . ASN A 1 80 ? -2.495 0.520 10.066 1.00 86.94 80 ASN A O 1
ATOM 636 N N . LEU A 1 81 ? -1.807 2.516 9.275 1.00 87.88 81 LEU A N 1
ATOM 637 C CA . LEU A 1 81 ? -1.111 2.013 8.096 1.00 87.88 81 LEU A CA 1
ATOM 638 C C . LEU A 1 81 ? 0.366 2.391 8.184 1.00 87.88 81 LEU A C 1
ATOM 640 O O . LEU A 1 81 ? 0.705 3.565 8.293 1.00 87.88 81 LEU A O 1
ATOM 644 N N . THR A 1 82 ? 1.250 1.404 8.104 1.00 88.81 82 THR A N 1
ATOM 645 C CA . THR A 1 82 ? 2.700 1.609 8.015 1.00 88.81 82 THR A CA 1
ATOM 646 C C . THR A 1 82 ? 3.200 1.146 6.655 1.00 88.81 82 THR A C 1
ATOM 648 O O . THR A 1 82 ? 2.879 0.041 6.223 1.00 88.81 82 THR A O 1
ATOM 651 N N . LEU A 1 83 ? 4.002 1.976 5.990 1.00 86.44 83 LEU A N 1
ATOM 652 C CA . LEU A 1 83 ? 4.592 1.680 4.687 1.00 86.44 83 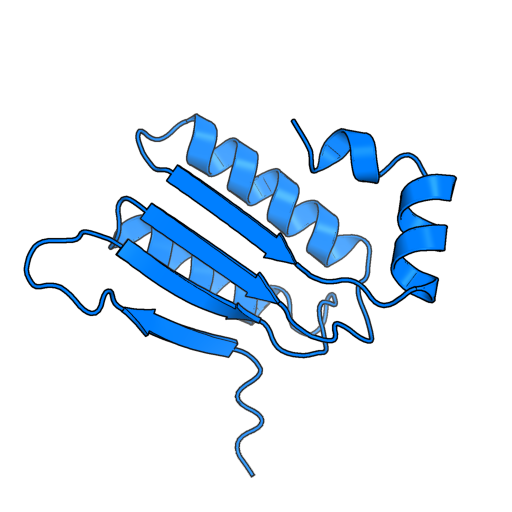LEU A CA 1
ATOM 653 C C . LEU A 1 83 ? 6.108 1.487 4.823 1.00 86.44 83 LEU A C 1
ATOM 655 O O . LEU A 1 83 ? 6.837 2.438 5.091 1.00 86.44 83 LEU A O 1
ATOM 659 N N . ASN A 1 84 ? 6.577 0.266 4.581 1.00 87.12 84 ASN A N 1
ATOM 660 C CA . ASN A 1 84 ? 7.981 -0.136 4.600 1.00 87.12 84 ASN A CA 1
ATOM 661 C C . ASN A 1 84 ? 8.405 -0.584 3.195 1.00 87.12 84 ASN A C 1
ATOM 663 O O . ASN A 1 84 ? 8.596 -1.773 2.937 1.00 87.12 84 ASN A O 1
ATOM 667 N N . ILE A 1 85 ? 8.518 0.362 2.262 1.00 81.00 85 ILE A N 1
ATOM 668 C CA . ILE A 1 85 ? 8.965 0.068 0.895 1.00 81.00 85 ILE A CA 1
ATOM 669 C C . ILE A 1 85 ? 10.437 0.436 0.739 1.00 81.00 85 ILE A C 1
ATOM 671 O O . ILE A 1 85 ? 10.821 1.597 0.881 1.00 81.00 85 ILE A O 1
ATOM 675 N N . ASN A 1 86 ? 11.250 -0.557 0.390 1.00 77.31 86 ASN A N 1
ATOM 676 C CA . ASN A 1 86 ? 12.613 -0.358 -0.066 1.00 77.31 86 ASN A CA 1
ATOM 677 C C . ASN A 1 86 ? 12.629 -0.264 -1.598 1.00 77.31 86 ASN A C 1
ATOM 679 O O . ASN A 1 86 ? 12.456 -1.261 -2.303 1.00 77.31 86 ASN A O 1
ATOM 683 N N . LEU A 1 87 ? 12.811 0.958 -2.094 1.00 72.44 87 LEU A N 1
ATOM 684 C CA . LEU A 1 87 ? 12.955 1.251 -3.517 1.00 72.44 87 LEU A CA 1
ATOM 685 C C . LEU A 1 87 ? 14.367 0.893 -4.003 1.00 72.44 87 LEU A C 1
ATOM 687 O O . LEU A 1 87 ? 15.335 1.021 -3.250 1.00 72.44 87 LEU A O 1
ATOM 691 N N . SER A 1 88 ? 14.495 0.511 -5.274 1.00 75.31 88 SER A N 1
ATOM 692 C CA . SER A 1 88 ? 15.795 0.490 -5.954 1.00 75.31 88 SER A CA 1
ATOM 693 C C . SER A 1 88 ? 16.416 1.897 -6.000 1.00 75.31 88 SER A C 1
ATOM 695 O O . SER A 1 88 ? 15.703 2.899 -5.911 1.00 75.31 88 SER A O 1
ATOM 697 N N . GLU A 1 89 ? 17.740 1.995 -6.155 1.00 74.88 89 GLU A N 1
ATOM 698 C CA . GLU A 1 89 ? 18.438 3.292 -6.223 1.00 74.88 89 GLU A CA 1
ATOM 699 C C . GLU A 1 89 ? 17.921 4.181 -7.366 1.00 74.88 89 GLU A C 1
ATOM 701 O O . GLU A 1 89 ? 17.726 5.379 -7.178 1.00 74.88 89 GLU A O 1
ATOM 706 N N . GLU A 1 90 ? 17.601 3.594 -8.521 1.00 72.06 90 GLU A N 1
ATOM 707 C CA . GLU A 1 90 ? 17.010 4.314 -9.659 1.00 72.06 90 GLU A CA 1
ATOM 708 C C . GLU A 1 90 ? 15.650 4.932 -9.302 1.00 72.06 90 GLU A C 1
ATOM 710 O O . GLU A 1 90 ? 15.397 6.109 -9.576 1.00 72.06 90 GLU A O 1
ATOM 715 N N . ASN A 1 91 ? 14.795 4.170 -8.612 1.00 72.88 91 ASN A N 1
ATOM 716 C CA . ASN A 1 91 ? 13.492 4.650 -8.163 1.00 72.88 91 ASN A CA 1
ATOM 717 C C . ASN A 1 91 ? 13.628 5.701 -7.049 1.00 72.88 91 ASN A C 1
ATOM 719 O O . ASN A 1 91 ? 12.862 6.659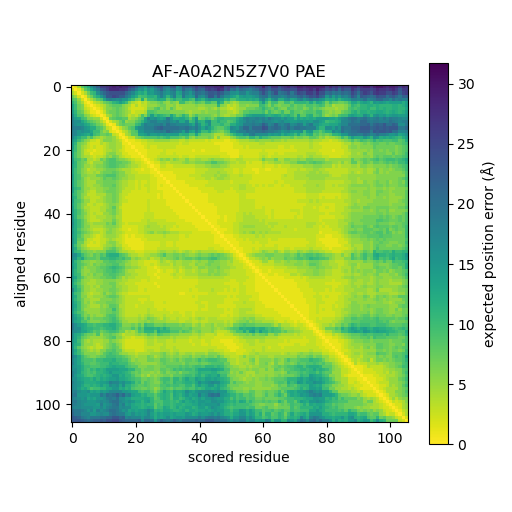 -7.030 1.00 72.88 91 ASN A O 1
ATOM 723 N N . LYS A 1 92 ? 14.624 5.599 -6.156 1.00 74.12 92 LYS A N 1
ATOM 724 C CA . LYS A 1 92 ? 14.897 6.650 -5.155 1.00 74.12 92 LYS A CA 1
ATOM 725 C C . LYS A 1 92 ? 15.229 7.983 -5.823 1.00 74.12 92 LYS A C 1
ATOM 727 O O . LYS A 1 92 ? 14.606 8.991 -5.502 1.00 74.12 92 LYS A O 1
ATOM 732 N N . VAL A 1 93 ? 16.138 7.970 -6.802 1.00 75.44 93 VAL A N 1
ATOM 733 C CA . VAL A 1 93 ? 16.527 9.172 -7.559 1.00 75.44 93 VAL A CA 1
ATOM 734 C C . VAL A 1 93 ? 15.321 9.793 -8.266 1.00 75.44 93 VAL A C 1
ATOM 736 O O . VAL A 1 93 ? 15.145 11.011 -8.234 1.00 75.44 93 VAL A O 1
ATOM 739 N N . LEU A 1 94 ? 14.456 8.974 -8.871 1.00 71.50 94 LEU A N 1
ATOM 740 C CA . LEU A 1 94 ? 13.233 9.455 -9.513 1.00 71.50 94 LEU A CA 1
ATOM 741 C C . LEU A 1 94 ? 12.287 10.136 -8.507 1.00 71.50 94 LEU A C 1
ATOM 743 O O . LEU A 1 94 ? 11.757 11.211 -8.784 1.00 71.50 94 LEU A O 1
ATOM 747 N N . PHE A 1 95 ? 12.083 9.537 -7.334 1.00 74.69 95 PHE A N 1
ATOM 748 C CA . PHE A 1 95 ? 11.171 10.057 -6.309 1.00 74.69 95 PHE A CA 1
ATOM 749 C C . PHE A 1 95 ? 11.680 11.343 -5.656 1.00 74.69 95 PHE A C 1
ATOM 751 O O . PHE A 1 95 ? 10.879 12.229 -5.349 1.00 74.69 95 PHE A O 1
ATOM 758 N N . ASP A 1 96 ? 12.994 11.458 -5.473 1.00 72.44 96 ASP A N 1
ATOM 759 C CA . ASP A 1 96 ? 13.620 12.655 -4.916 1.00 72.44 96 ASP A CA 1
ATOM 760 C C . ASP A 1 96 ? 13.612 13.811 -5.925 1.00 72.44 96 ASP A C 1
ATOM 762 O O . ASP A 1 96 ? 13.281 14.938 -5.565 1.00 72.44 96 ASP A O 1
ATOM 766 N N . ASN A 1 97 ? 13.863 13.534 -7.208 1.00 77.12 97 ASN A N 1
ATOM 767 C CA . ASN A 1 97 ? 13.838 14.559 -8.259 1.00 77.12 97 ASN A CA 1
ATOM 768 C C . ASN A 1 97 ? 12.427 15.059 -8.605 1.00 77.12 97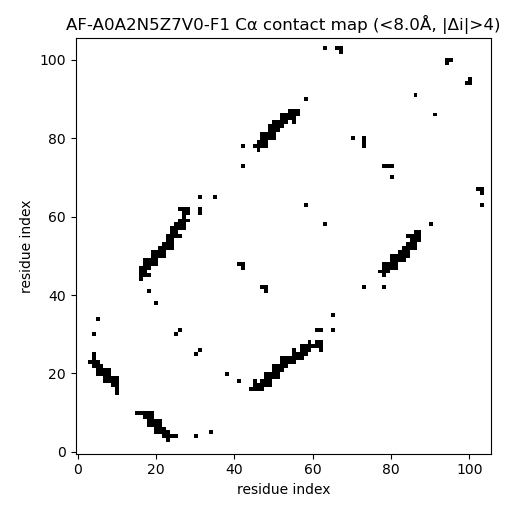 ASN A C 1
ATOM 770 O O . ASN A 1 97 ? 12.282 16.126 -9.199 1.00 77.12 97 ASN A O 1
ATOM 774 N N . THR A 1 98 ? 11.387 14.292 -8.276 1.00 70.75 98 THR A N 1
ATOM 775 C CA . THR A 1 98 ? 9.987 14.630 -8.589 1.00 70.75 98 THR A CA 1
ATOM 776 C C . THR A 1 98 ? 9.228 15.215 -7.401 1.00 70.75 98 THR A C 1
ATOM 778 O O . THR A 1 98 ? 8.036 15.492 -7.526 1.00 70.75 98 THR A O 1
ATOM 781 N N . ASP A 1 99 ? 9.883 15.388 -6.245 1.00 71.62 99 ASP A N 1
ATOM 782 C CA . ASP A 1 99 ? 9.264 15.807 -4.979 1.00 71.62 99 ASP A CA 1
ATOM 783 C C . ASP A 1 99 ? 8.098 14.905 -4.505 1.00 71.62 99 ASP A C 1
ATOM 785 O O . ASP A 1 99 ? 7.440 15.200 -3.503 1.00 71.62 99 ASP A O 1
ATOM 789 N N . ILE A 1 100 ? 7.858 13.762 -5.165 1.00 69.31 100 ILE A N 1
ATOM 790 C CA . ILE A 1 100 ? 6.814 12.788 -4.807 1.00 69.31 100 ILE A CA 1
ATOM 791 C C . ILE A 1 100 ? 7.050 12.241 -3.395 1.00 69.31 100 ILE A C 1
ATOM 793 O O . ILE A 1 100 ? 6.095 11.952 -2.667 1.00 69.31 100 ILE A O 1
ATOM 797 N N . SER A 1 101 ? 8.311 12.174 -2.960 1.00 68.31 101 SER A N 1
ATOM 798 C CA . SER A 1 101 ? 8.685 11.789 -1.597 1.00 68.31 101 SER A CA 1
ATOM 799 C C . SER A 1 101 ? 7.996 12.638 -0.515 1.00 68.31 101 SER A C 1
ATOM 801 O O . SER A 1 101 ? 7.675 12.113 0.554 1.00 68.31 101 SER A O 1
ATOM 803 N N . LYS A 1 102 ? 7.675 13.911 -0.797 1.00 69.94 102 LYS A N 1
ATOM 804 C CA . LYS A 1 102 ? 6.962 14.821 0.122 1.00 69.94 102 LYS A CA 1
ATOM 805 C C . LYS A 1 102 ? 5.476 14.492 0.278 1.00 69.94 102 LYS A C 1
ATOM 807 O O . LYS A 1 102 ? 4.862 14.910 1.256 1.00 69.94 102 LYS A O 1
ATOM 812 N N . ILE A 1 103 ? 4.890 13.778 -0.682 1.00 65.19 103 ILE A N 1
ATOM 813 C CA . ILE A 1 103 ? 3.471 13.399 -0.671 1.00 65.19 103 ILE A CA 1
ATOM 814 C C . ILE A 1 103 ? 3.270 12.125 0.158 1.00 65.19 103 ILE A C 1
ATOM 816 O O . ILE A 1 103 ? 2.277 12.012 0.866 1.00 65.19 103 ILE A O 1
ATOM 820 N N . ILE A 1 104 ? 4.229 11.195 0.102 1.00 61.91 104 ILE A N 1
ATOM 821 C CA . ILE A 1 104 ? 4.118 9.869 0.731 1.00 61.91 104 ILE A CA 1
ATOM 822 C C . ILE A 1 104 ? 4.558 9.878 2.210 1.00 61.91 104 ILE A C 1
ATOM 824 O O . ILE A 1 104 ? 4.066 9.065 2.989 1.00 61.91 104 ILE A O 1
ATOM 828 N N . ARG A 1 105 ? 5.467 10.782 2.614 1.00 55.00 105 ARG A N 1
ATOM 829 C CA . ARG A 1 105 ? 6.070 10.841 3.968 1.00 55.00 105 ARG A CA 1
ATOM 830 C C . ARG A 1 105 ? 5.344 11.743 4.989 1.00 55.00 105 ARG A C 1
ATOM 832 O O . ARG A 1 105 ? 5.985 12.168 5.948 1.00 55.00 105 ARG A O 1
ATOM 839 N N . LYS A 1 106 ? 4.075 12.097 4.777 1.00 44.88 106 LYS A N 1
ATOM 840 C CA . LYS A 1 106 ? 3.334 12.933 5.741 1.00 44.88 106 LYS A CA 1
ATOM 841 C C . LYS A 1 106 ? 2.847 12.157 6.956 1.00 44.88 106 LYS A C 1
ATOM 843 O O . LYS A 1 106 ? 2.454 10.986 6.776 1.00 44.88 106 LYS A O 1
#

Radius of gyration: 13.81 Å; Cα contacts (8 Å, |Δi|>4): 153; chains: 1; bounding box: 30×37×34 Å